Protein AF-V4VB99-F1 (afdb_monomer)

Radius of gyration: 33.46 Å; Cα contacts (8 Å, |Δi|>4): 32; chains: 1; bounding box: 97×48×79 Å

InterPro domains:
  IPR004345 TB2/DP1/HVA22 [PF03134] (37-113)
  IPR004345 TB2/DP1/HVA22 [PTHR12300] (25-130)

Foldseek 3Di:
DPPPPVVVVVVVVCVVVCVVVVVVVVVVCCCVVPVVLVVQCVVCVVVVPPVSNVVSVLSVQLVVVLVVVVVVCVVVPVPPPCVVVVNVVVVVCCVPPPNCPVVVCSVPPVVVVVVVVVVVVVVVVVVVVVVVVVVVVVVVVVVVVCCVVPVVVVVVVVVVVVVVVVVVVD

Sequence (170 aa):
MALSRSSLFVCLINSRSCMLNLASTIIVICSVGVALPVYSTFKGIERKDEDEQQKWLMYWAAYGTFSIAEAFADKFLTWFPMYYHLKFAFLVWLQLPSTDGARQLYENYLSPFLLRCQAKADQLRATTHAKFDQLRAITQAKVDQLRALTLRPFLLTCQAKIDQLRAIET

Organism: Citrus clementina (NCBI:txid85681)

Solvent-accessible surface area (backbone atoms only — not comparable to full-atom values): 9409 Å² total; per-residue (Å²): 144,85,70,62,70,67,53,51,48,52,51,51,50,52,49,51,56,47,50,60,51,47,53,55,50,49,53,49,48,51,46,56,67,41,51,54,56,50,54,50,49,53,52,26,64,75,66,67,41,65,70,60,45,49,55,51,51,53,51,51,53,52,50,52,54,50,55,50,51,49,61,49,47,61,72,72,46,79,84,49,94,68,48,68,60,54,53,49,51,52,49,50,47,53,67,36,87,84,65,54,49,44,53,53,48,38,64,68,53,45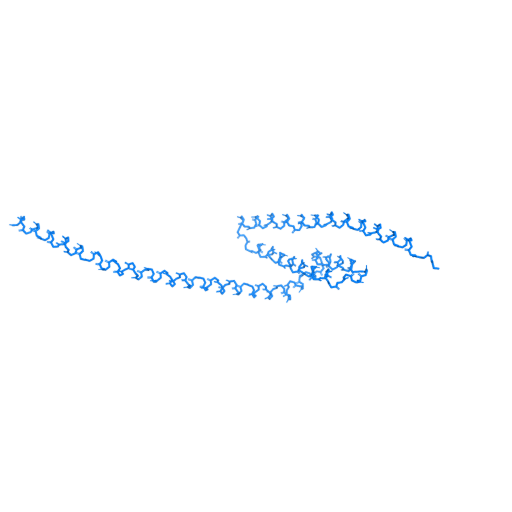,46,61,49,50,54,53,48,50,54,50,51,50,51,50,49,52,53,50,50,53,51,51,52,51,52,48,51,55,51,50,52,51,51,52,52,48,44,58,65,58,47,46,58,52,48,54,52,51,51,52,53,51,53,54,55,56,64,73,77,108

Secondary structure (DSSP, 8-state):
---SHHHHHHHHHHHHHHHHHHHHHHHHHHHHHHHHHHHHHHHHHHHT-HHHHHHHHHHHHHHHHHHHHHHHHHHH-TT-TTHHHHHHHHHHHHH-TTSSHHHHHIIIIIHHHHHHHHHHHHHHHHHHHHHHHHHHHHHHHHHHHHHHHHHHHHHHHHHHHHHHHHHH--

pLDDT: mean 70.55, std 13.87, range [44.69, 95.94]

Structure (mmCIF, N/CA/C/O backbone):
data_AF-V4VB99-F1
#
_entry.id   AF-V4VB99-F1
#
loop_
_atom_site.group_PDB
_atom_site.id
_atom_site.type_symbol
_atom_site.label_atom_id
_atom_site.label_alt_id
_atom_site.label_comp_id
_atom_site.label_asym_id
_atom_site.label_entity_id
_atom_site.label_seq_id
_atom_site.pdbx_PDB_ins_code
_atom_site.Cartn_x
_atom_site.Cartn_y
_atom_site.Cartn_z
_atom_site.occupancy
_atom_site.B_iso_or_equiv
_atom_site.auth_seq_id
_atom_site.auth_comp_id
_atom_site.auth_asym_id
_atom_site.auth_atom_id
_atom_site.pdbx_PDB_model_num
ATOM 1 N N . MET A 1 1 ? 46.491 -25.140 -23.717 1.00 44.69 1 MET A N 1
ATOM 2 C CA . MET A 1 1 ? 45.660 -24.988 -22.500 1.00 44.69 1 MET A CA 1
ATOM 3 C C . MET A 1 1 ? 46.189 -23.796 -21.688 1.00 44.69 1 MET A C 1
ATOM 5 O O . MET A 1 1 ? 46.907 -23.986 -20.723 1.00 44.69 1 MET A O 1
ATOM 9 N N . ALA A 1 2 ? 45.938 -22.557 -22.135 1.00 48.97 2 ALA A N 1
ATOM 10 C CA . ALA A 1 2 ? 46.525 -21.340 -21.538 1.00 48.97 2 ALA A CA 1
ATOM 11 C C . ALA A 1 2 ? 45.567 -20.127 -21.593 1.00 48.97 2 ALA A C 1
ATOM 13 O O . ALA A 1 2 ? 45.993 -18.995 -21.774 1.00 48.97 2 ALA A O 1
ATOM 14 N N . LEU A 1 3 ? 44.258 -20.367 -21.461 1.00 50.19 3 LEU A N 1
ATOM 15 C CA . LEU A 1 3 ? 43.204 -19.343 -21.591 1.00 50.19 3 LEU A CA 1
ATOM 16 C C . LEU A 1 3 ? 42.431 -19.069 -20.286 1.00 50.19 3 LEU A C 1
ATOM 18 O O . LEU A 1 3 ? 41.425 -18.373 -20.301 1.00 50.19 3 LEU A O 1
ATOM 22 N N . SER A 1 4 ? 42.882 -19.604 -19.145 1.00 57.59 4 SER A N 1
ATOM 23 C CA . SER A 1 4 ? 42.097 -19.565 -17.897 1.00 57.59 4 SER A CA 1
ATOM 24 C C . SER A 1 4 ? 42.425 -18.365 -16.993 1.00 57.59 4 SER A C 1
ATOM 26 O O . SER A 1 4 ? 41.523 -17.728 -16.457 1.00 57.59 4 SER A O 1
ATOM 28 N N . ARG A 1 5 ? 43.700 -17.971 -16.859 1.00 57.03 5 ARG A N 1
ATOM 29 C CA . ARG A 1 5 ? 44.098 -16.952 -15.864 1.00 57.03 5 ARG A CA 1
ATOM 30 C C . ARG A 1 5 ? 43.807 -15.515 -16.308 1.00 57.03 5 ARG A C 1
ATOM 32 O O . ARG A 1 5 ? 43.342 -14.729 -15.491 1.00 57.03 5 ARG A O 1
ATOM 39 N N . SER A 1 6 ? 44.006 -15.189 -17.586 1.00 54.41 6 SER A N 1
ATOM 40 C CA . SER A 1 6 ? 43.749 -13.844 -18.128 1.00 54.41 6 SER A CA 1
ATOM 41 C C . SER A 1 6 ? 42.250 -13.536 -18.214 1.00 54.41 6 SER A C 1
ATOM 43 O O . SER A 1 6 ? 41.825 -12.447 -17.841 1.00 54.41 6 SER A O 1
ATOM 45 N N . SER A 1 7 ? 41.431 -14.518 -18.608 1.00 55.03 7 SER A N 1
ATOM 46 C CA . SER A 1 7 ? 39.971 -14.376 -18.674 1.00 55.03 7 SER A CA 1
ATOM 47 C C . SER A 1 7 ? 39.324 -14.288 -17.290 1.00 55.03 7 SER A C 1
ATOM 49 O O . SER A 1 7 ? 38.413 -13.489 -17.111 1.00 55.03 7 SER A O 1
ATOM 51 N N . LEU A 1 8 ? 39.824 -15.025 -16.286 1.00 59.53 8 LEU A N 1
ATOM 52 C CA . LEU A 1 8 ? 39.381 -14.881 -14.890 1.00 59.53 8 LEU A CA 1
ATOM 53 C C . LEU A 1 8 ? 39.706 -13.495 -14.325 1.00 59.53 8 LEU A C 1
ATOM 55 O O . LEU A 1 8 ? 38.880 -12.908 -13.631 1.00 59.53 8 LEU A O 1
ATOM 59 N N . PHE A 1 9 ? 40.877 -12.946 -14.653 1.00 60.69 9 PHE A N 1
ATOM 60 C CA . PHE A 1 9 ? 41.271 -11.607 -14.218 1.00 60.69 9 PHE A CA 1
ATOM 61 C C . PHE A 1 9 ? 40.410 -10.517 -14.864 1.00 60.69 9 PHE A C 1
ATOM 63 O O . PHE A 1 9 ? 39.933 -9.625 -14.167 1.00 60.69 9 PHE A O 1
ATOM 70 N N . VAL A 1 10 ? 40.132 -10.626 -16.167 1.00 60.44 10 VAL A N 1
ATOM 71 C CA . VAL A 1 10 ? 39.208 -9.722 -16.868 1.00 60.44 10 VAL A CA 1
ATOM 72 C C . VAL A 1 10 ? 37.788 -9.857 -16.307 1.00 60.44 10 VAL A C 1
ATOM 74 O O . VAL A 1 10 ? 37.147 -8.842 -16.073 1.00 60.44 10 VAL A O 1
ATOM 77 N N . CYS A 1 11 ? 37.315 -11.066 -15.984 1.00 55.78 11 CYS A N 1
ATOM 78 C CA . CYS A 1 11 ? 35.999 -11.278 -15.369 1.00 55.78 11 CYS A CA 1
ATOM 79 C C . CYS A 1 11 ? 35.904 -10.683 -13.954 1.00 55.78 11 CYS A C 1
ATOM 81 O O . CYS A 1 11 ? 34.891 -10.081 -13.613 1.00 55.78 11 CYS A O 1
ATOM 83 N N . LEU A 1 12 ? 36.959 -10.803 -13.140 1.00 59.97 12 LEU A N 1
ATOM 84 C CA . LEU A 1 12 ? 37.022 -10.252 -11.780 1.00 59.97 12 LEU A CA 1
ATOM 85 C C . LEU A 1 12 ? 37.158 -8.724 -11.770 1.00 59.97 12 LEU A C 1
ATOM 87 O O . LEU A 1 12 ? 36.540 -8.065 -10.935 1.00 59.97 12 LEU A O 1
ATOM 91 N N . ILE A 1 13 ? 37.922 -8.151 -12.705 1.00 62.56 13 ILE A N 1
ATOM 92 C CA . ILE A 1 13 ? 38.049 -6.696 -12.881 1.00 62.56 13 ILE A CA 1
ATOM 93 C C . ILE A 1 13 ? 36.736 -6.112 -13.409 1.00 62.56 13 ILE A C 1
ATOM 95 O O . ILE A 1 13 ? 36.250 -5.123 -12.867 1.00 62.56 13 ILE A O 1
ATOM 99 N N . ASN A 1 14 ? 36.114 -6.753 -14.403 1.00 55.88 14 ASN A N 1
ATOM 100 C CA . ASN A 1 14 ? 34.835 -6.309 -14.953 1.00 55.88 14 ASN A CA 1
ATOM 101 C C . ASN A 1 14 ? 33.698 -6.486 -13.925 1.00 55.88 14 ASN A C 1
ATOM 103 O O . ASN A 1 14 ? 32.856 -5.611 -13.794 1.00 55.88 14 ASN A O 1
ATOM 107 N N . SER A 1 15 ? 33.731 -7.537 -13.096 1.00 57.16 15 SER A N 1
ATOM 108 C CA . SER A 1 15 ? 32.786 -7.752 -11.987 1.00 57.16 15 SER A CA 1
ATOM 109 C C . SER A 1 15 ? 32.950 -6.731 -10.851 1.00 57.16 15 SER A C 1
ATOM 111 O O . SER A 1 15 ? 31.954 -6.203 -10.359 1.00 57.16 15 SER A O 1
ATOM 113 N N . ARG A 1 16 ? 34.187 -6.373 -10.471 1.00 55.53 16 ARG A N 1
ATOM 114 C CA . ARG A 1 16 ? 34.458 -5.330 -9.461 1.00 55.53 16 ARG A CA 1
ATOM 115 C C . ARG A 1 16 ? 34.115 -3.922 -9.951 1.00 55.53 16 ARG A C 1
ATOM 117 O O . ARG A 1 16 ? 33.494 -3.169 -9.203 1.00 55.53 16 ARG A O 1
ATOM 124 N N . SER A 1 17 ? 34.464 -3.575 -11.191 1.00 55.97 17 SER A N 1
ATOM 125 C CA . SER A 1 17 ? 34.069 -2.296 -11.797 1.00 55.97 17 SER A CA 1
ATOM 126 C C . SER A 1 17 ? 32.560 -2.223 -12.040 1.00 55.97 17 SER A C 1
ATOM 128 O O . SER A 1 17 ? 31.973 -1.156 -11.872 1.00 55.97 17 SER A O 1
ATOM 130 N N . CYS A 1 18 ? 31.904 -3.343 -12.355 1.00 52.34 18 CYS A N 1
ATOM 131 C CA . CYS A 1 18 ? 30.449 -3.410 -12.449 1.00 52.34 18 CYS A CA 1
ATOM 132 C C . CYS A 1 18 ? 29.800 -3.224 -11.072 1.00 52.34 18 CYS A C 1
ATOM 134 O O . CYS A 1 18 ? 28.879 -2.429 -10.975 1.00 52.34 18 CYS A O 1
ATOM 136 N N . MET A 1 19 ? 30.301 -3.843 -9.994 1.00 57.12 19 MET A N 1
ATOM 137 C CA . MET A 1 19 ? 29.760 -3.635 -8.639 1.00 57.12 19 MET A CA 1
ATOM 138 C C . MET A 1 19 ? 29.914 -2.193 -8.132 1.00 57.12 19 MET A C 1
ATOM 140 O O . MET A 1 19 ? 28.974 -1.666 -7.538 1.00 57.12 19 MET A O 1
ATOM 144 N N . LEU A 1 20 ? 31.059 -1.538 -8.373 1.00 55.34 20 LEU A N 1
ATOM 145 C CA . LEU A 1 20 ? 31.268 -0.147 -7.941 1.00 55.34 20 LEU A CA 1
ATOM 146 C C . LEU A 1 20 ? 30.351 0.842 -8.680 1.00 55.34 20 LEU A C 1
ATOM 148 O O . LEU A 1 20 ? 29.851 1.779 -8.063 1.00 55.34 20 LEU A O 1
ATOM 152 N N . ASN A 1 21 ? 30.100 0.621 -9.974 1.00 56.75 21 ASN A N 1
ATOM 153 C CA . ASN A 1 21 ? 29.170 1.445 -10.748 1.00 56.75 21 ASN A CA 1
ATOM 154 C C . ASN A 1 21 ? 27.704 1.083 -10.469 1.00 56.75 21 ASN A C 1
ATOM 156 O O . ASN A 1 21 ? 26.846 1.959 -10.471 1.00 56.75 21 ASN A O 1
ATOM 160 N N . LEU A 1 22 ? 27.385 -0.180 -10.177 1.00 58.12 22 LEU A N 1
ATOM 161 C CA . LEU A 1 22 ? 26.018 -0.595 -9.862 1.00 58.12 22 LEU A CA 1
ATOM 162 C C . LEU A 1 22 ? 25.553 0.004 -8.532 1.00 58.12 22 LEU A C 1
ATOM 164 O O . LEU A 1 22 ? 24.427 0.473 -8.450 1.00 58.12 22 LEU A O 1
ATOM 168 N N . ALA A 1 23 ? 26.417 0.060 -7.514 1.00 60.44 23 ALA A N 1
ATOM 169 C CA . ALA A 1 23 ? 26.068 0.655 -6.226 1.00 60.44 23 ALA A CA 1
ATOM 170 C C . ALA A 1 23 ? 25.755 2.155 -6.345 1.00 60.44 23 ALA A C 1
ATOM 172 O O . ALA A 1 23 ? 24.737 2.609 -5.827 1.00 60.44 23 ALA A O 1
ATOM 173 N N . SER A 1 24 ? 26.573 2.924 -7.073 1.00 61.41 24 SER A N 1
ATOM 174 C CA . SER A 1 24 ? 26.308 4.350 -7.301 1.00 61.41 24 SER A CA 1
ATOM 175 C C . SER A 1 24 ? 25.055 4.571 -8.150 1.00 61.41 24 SER A C 1
ATOM 177 O O . SER A 1 24 ? 24.248 5.440 -7.829 1.00 61.41 24 SER A O 1
ATOM 179 N N . THR A 1 25 ? 24.831 3.744 -9.173 1.00 58.97 25 THR A N 1
ATOM 180 C CA . THR A 1 25 ? 23.638 3.841 -10.027 1.00 58.97 25 THR A CA 1
ATOM 181 C C . THR A 1 25 ? 22.368 3.438 -9.270 1.00 58.97 25 THR A C 1
ATOM 183 O O . THR A 1 25 ? 21.362 4.122 -9.393 1.00 58.97 25 THR A O 1
ATOM 186 N N . ILE A 1 26 ? 22.407 2.403 -8.422 1.00 65.06 26 ILE A N 1
ATOM 187 C CA . ILE A 1 26 ? 21.292 2.014 -7.542 1.00 65.06 26 ILE A CA 1
ATOM 188 C C . ILE A 1 26 ? 20.985 3.139 -6.560 1.00 65.06 26 ILE A C 1
ATOM 190 O O . ILE A 1 26 ? 19.828 3.500 -6.409 1.00 65.06 26 ILE A O 1
ATOM 194 N N . ILE A 1 27 ? 21.993 3.753 -5.936 1.00 64.12 27 ILE A N 1
ATOM 195 C CA . ILE A 1 27 ? 21.765 4.869 -5.009 1.00 64.12 27 ILE A CA 1
ATOM 196 C C . ILE A 1 27 ? 21.134 6.058 -5.740 1.00 64.12 27 ILE A C 1
ATOM 198 O O . ILE A 1 27 ? 20.210 6.664 -5.204 1.00 64.12 27 ILE A O 1
ATOM 202 N N . VAL A 1 28 ? 21.568 6.374 -6.963 1.00 60.97 28 VAL A N 1
ATOM 203 C CA . VAL A 1 28 ? 20.992 7.455 -7.784 1.00 60.97 28 VAL A CA 1
ATOM 204 C C . VAL A 1 28 ? 19.576 7.115 -8.261 1.00 60.97 28 VAL A C 1
ATOM 206 O O . VAL A 1 28 ? 18.695 7.963 -8.190 1.00 60.97 28 VAL A O 1
ATOM 209 N N . ILE A 1 29 ? 19.306 5.875 -8.671 1.00 62.59 29 ILE A N 1
ATOM 210 C CA . ILE A 1 29 ? 17.964 5.414 -9.063 1.00 62.59 29 ILE A CA 1
ATOM 211 C C . ILE A 1 29 ? 17.027 5.396 -7.855 1.00 62.59 29 ILE A C 1
ATOM 213 O O . ILE A 1 29 ? 15.891 5.842 -7.962 1.00 62.59 29 ILE A O 1
ATOM 217 N N . CYS A 1 30 ? 17.495 4.940 -6.695 1.00 63.69 30 CYS A N 1
ATOM 218 C CA . CYS A 1 30 ? 16.727 4.964 -5.458 1.00 63.69 30 CYS A CA 1
ATOM 219 C C . CYS A 1 30 ? 16.490 6.398 -4.989 1.00 63.69 30 CYS A C 1
ATOM 221 O O . CYS A 1 30 ? 15.393 6.715 -4.561 1.00 63.69 30 CYS A O 1
ATOM 223 N N . SER A 1 31 ? 17.468 7.296 -5.089 1.00 63.81 31 SER A N 1
ATOM 224 C CA . SER A 1 31 ? 17.274 8.685 -4.663 1.00 63.81 31 SER A CA 1
ATOM 225 C C . SER A 1 31 ? 16.399 9.469 -5.639 1.00 63.81 31 SER A C 1
ATOM 227 O O . SER A 1 31 ? 15.470 10.128 -5.195 1.00 63.81 31 SER A O 1
ATOM 229 N N . VAL A 1 32 ? 16.583 9.353 -6.952 1.00 63.03 32 VAL A N 1
ATOM 230 C CA . VAL A 1 32 ? 15.73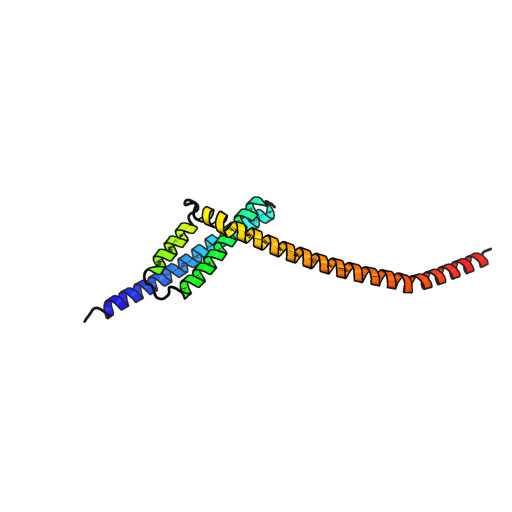4 10.038 -7.945 1.00 63.03 32 VAL A CA 1
ATOM 231 C C . VAL A 1 32 ? 14.342 9.396 -8.031 1.00 63.03 32 VAL A C 1
ATOM 233 O O . VAL A 1 32 ? 13.341 10.107 -8.087 1.00 63.03 32 VAL A O 1
ATOM 236 N N . GLY A 1 33 ? 14.263 8.066 -7.969 1.00 58.44 33 GLY A N 1
ATOM 237 C CA . GLY A 1 33 ? 13.026 7.280 -8.019 1.00 58.44 33 GLY A CA 1
ATOM 238 C C . GLY A 1 33 ? 12.244 7.221 -6.706 1.00 58.44 33 GLY A C 1
ATOM 239 O O . GLY A 1 33 ? 11.110 6.763 -6.713 1.00 58.44 33 GLY A O 1
ATOM 240 N N . VAL A 1 34 ? 12.805 7.703 -5.591 1.00 64.12 34 VAL A N 1
ATOM 241 C CA . VAL A 1 34 ? 12.078 7.845 -4.317 1.00 64.12 34 VAL A CA 1
ATOM 242 C C . VAL A 1 34 ? 11.893 9.310 -3.945 1.00 64.12 34 VAL A C 1
ATOM 244 O O . VAL A 1 34 ? 10.788 9.695 -3.588 1.00 64.12 34 VAL A O 1
ATOM 247 N N . ALA A 1 35 ? 12.908 10.167 -4.074 1.00 67.94 35 ALA A N 1
ATOM 248 C CA . ALA A 1 35 ? 12.808 11.550 -3.603 1.00 67.94 35 ALA A CA 1
ATOM 249 C C . ALA A 1 35 ? 11.839 12.403 -4.437 1.00 67.94 35 ALA A C 1
ATOM 251 O O . ALA A 1 35 ? 11.057 13.160 -3.863 1.00 67.94 35 ALA A O 1
ATOM 252 N N . LEU A 1 36 ? 11.837 12.266 -5.769 1.00 65.00 36 LEU A N 1
ATOM 253 C CA . LEU A 1 36 ? 10.905 12.997 -6.640 1.00 65.00 36 LEU A CA 1
ATOM 254 C C . LEU A 1 36 ? 9.433 12.591 -6.429 1.00 65.00 36 LEU A C 1
ATOM 256 O O . LEU A 1 36 ? 8.595 13.483 -6.252 1.00 65.00 36 LEU A O 1
ATOM 260 N N . PRO A 1 37 ? 9.081 11.292 -6.394 1.00 62.94 37 PRO A N 1
ATOM 261 C CA . PRO A 1 37 ? 7.713 10.870 -6.108 1.00 62.94 37 PRO A CA 1
ATOM 262 C C . PRO A 1 37 ? 7.302 11.110 -4.651 1.00 62.94 37 PRO A C 1
ATOM 264 O O . PRO A 1 37 ? 6.135 11.387 -4.399 1.00 62.94 37 PRO A O 1
ATOM 267 N N . VAL A 1 38 ? 8.224 11.073 -3.681 1.00 70.56 38 VAL A N 1
ATOM 268 C CA . VAL A 1 38 ? 7.926 11.450 -2.284 1.00 70.56 38 VAL A CA 1
ATOM 269 C C . VAL A 1 38 ? 7.596 12.938 -2.182 1.00 70.56 38 VAL A C 1
ATOM 271 O O . VAL A 1 38 ? 6.603 13.298 -1.552 1.00 70.56 38 VAL A O 1
ATOM 274 N N . TYR A 1 39 ? 8.373 13.804 -2.836 1.00 67.06 39 TYR A N 1
ATOM 275 C CA . TYR A 1 39 ? 8.122 15.245 -2.825 1.00 67.06 39 TYR A CA 1
ATOM 276 C C . TYR A 1 39 ? 6.803 15.616 -3.521 1.00 67.06 39 TYR A C 1
ATOM 278 O O . TYR A 1 39 ? 6.034 16.437 -3.021 1.00 67.06 39 TYR A O 1
ATOM 286 N N . SER A 1 40 ? 6.502 14.984 -4.653 1.00 62.41 40 SER A N 1
ATOM 287 C CA . SER A 1 40 ? 5.240 15.199 -5.371 1.00 62.41 40 SER A CA 1
ATOM 288 C C . SER A 1 40 ? 4.036 14.566 -4.669 1.00 62.41 40 SER A C 1
ATOM 290 O O . SER A 1 40 ? 2.984 15.194 -4.629 1.00 62.41 40 SER A O 1
ATOM 292 N N . THR A 1 41 ? 4.185 13.407 -4.017 1.00 64.06 41 THR A N 1
ATOM 293 C CA . THR A 1 41 ? 3.147 12.838 -3.135 1.00 64.06 41 THR A CA 1
ATOM 294 C C . THR A 1 41 ? 2.847 13.790 -1.977 1.00 64.06 41 THR A C 1
ATOM 296 O O . THR A 1 41 ? 1.684 14.057 -1.688 1.00 64.06 41 THR A O 1
ATOM 299 N N . PHE A 1 42 ? 3.879 14.364 -1.350 1.00 69.12 42 PHE A N 1
ATOM 300 C CA . PHE A 1 42 ? 3.713 15.353 -0.284 1.00 69.12 42 PHE A CA 1
ATOM 301 C C . PHE A 1 42 ? 2.937 16.586 -0.775 1.00 69.12 42 PHE A C 1
ATOM 303 O O . PHE A 1 42 ? 1.953 16.993 -0.158 1.00 69.12 42 PHE A O 1
ATOM 310 N N . LYS A 1 43 ? 3.313 17.115 -1.944 1.00 64.94 43 LYS A N 1
ATOM 311 C CA . LYS A 1 43 ? 2.639 18.257 -2.576 1.00 64.94 43 LYS A CA 1
ATOM 312 C C . LYS A 1 43 ? 1.198 17.940 -3.012 1.00 64.94 43 LYS A C 1
ATOM 314 O O . LYS A 1 43 ? 0.328 18.799 -2.889 1.00 64.94 43 LYS A O 1
ATOM 319 N N . GLY A 1 44 ? 0.928 16.721 -3.483 1.00 59.69 44 GLY A N 1
ATOM 320 C CA . GLY A 1 44 ? -0.408 16.254 -3.873 1.00 59.69 44 GLY A CA 1
ATOM 321 C C . GLY A 1 44 ? -1.340 16.024 -2.678 1.00 59.69 44 GLY A C 1
ATOM 322 O O . GLY A 1 44 ? -2.539 16.286 -2.764 1.00 59.69 44 GLY A O 1
ATOM 323 N N . ILE A 1 45 ? -0.804 15.597 -1.530 1.00 66.94 45 ILE A N 1
ATOM 324 C CA . ILE A 1 45 ? -1.552 15.522 -0.261 1.00 66.94 45 ILE A CA 1
ATOM 325 C C . ILE A 1 45 ? -1.910 16.928 0.231 1.00 66.94 45 ILE A C 1
ATOM 327 O O . ILE A 1 45 ? -3.039 17.163 0.657 1.00 66.94 45 ILE A O 1
ATOM 331 N N . GLU A 1 46 ? -0.978 17.875 0.122 1.00 72.19 46 GLU A N 1
ATOM 332 C CA . GLU A 1 46 ? -1.194 19.264 0.531 1.00 72.19 46 GLU A CA 1
ATOM 333 C C . GLU A 1 46 ? -2.230 19.985 -0.351 1.00 72.19 46 GLU A C 1
ATOM 335 O O . GLU A 1 46 ? -3.045 20.757 0.154 1.00 72.19 46 GLU A O 1
ATOM 340 N N . ARG A 1 47 ? -2.262 19.690 -1.660 1.00 66.94 47 ARG A N 1
ATOM 341 C CA . ARG A 1 47 ? -3.237 20.262 -2.609 1.00 66.94 47 ARG A CA 1
ATOM 342 C C . ARG A 1 47 ? -4.571 19.515 -2.693 1.00 66.94 47 ARG A C 1
ATOM 344 O O . ARG A 1 47 ? -5.493 20.051 -3.300 1.00 66.94 47 ARG A O 1
ATOM 351 N N . LYS A 1 48 ? -4.693 18.335 -2.067 1.00 66.88 48 LYS A N 1
ATOM 352 C CA . LYS A 1 48 ? -5.866 17.434 -2.149 1.00 66.88 48 LYS A CA 1
ATOM 353 C C . LYS A 1 48 ? -6.296 17.112 -3.591 1.00 66.88 48 LYS A C 1
ATOM 355 O O . LYS A 1 48 ? -7.485 16.992 -3.865 1.00 66.88 48 LYS A O 1
ATOM 360 N N . ASP A 1 49 ? -5.335 16.991 -4.502 1.00 62.94 49 ASP A N 1
ATOM 361 C CA . ASP A 1 49 ? -5.600 16.644 -5.901 1.00 62.94 49 ASP A CA 1
ATOM 362 C C . ASP A 1 49 ? -5.612 15.113 -6.060 1.00 62.94 49 ASP A C 1
ATOM 364 O O . ASP A 1 49 ? -4.578 14.452 -5.921 1.00 62.94 49 ASP A O 1
ATOM 368 N N . GLU A 1 50 ? -6.797 14.538 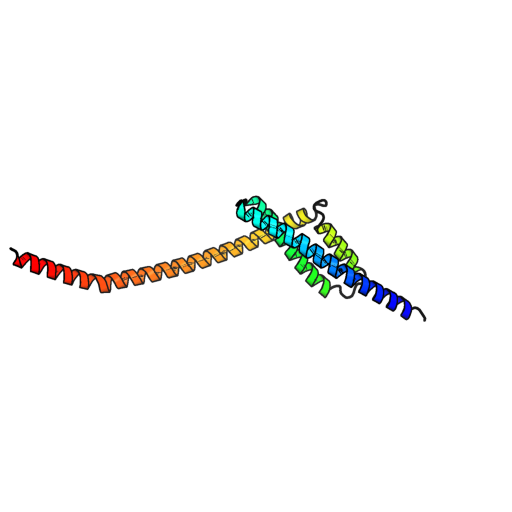-6.275 1.00 58.94 50 GLU A N 1
ATOM 369 C CA . GLU A 1 50 ? -7.001 13.084 -6.325 1.00 58.94 50 GLU A CA 1
ATOM 370 C C . GLU A 1 50 ? -6.390 12.448 -7.587 1.00 58.94 50 GLU A C 1
ATOM 372 O O . GLU A 1 50 ? -5.852 11.337 -7.521 1.00 58.94 50 GLU A O 1
ATOM 377 N N . ASP A 1 51 ? -6.377 13.167 -8.714 1.00 59.09 51 ASP A N 1
ATOM 378 C CA . ASP A 1 51 ? -5.864 12.666 -9.994 1.00 59.09 51 ASP A CA 1
ATOM 379 C C . ASP A 1 51 ? -4.335 12.536 -9.975 1.00 59.09 51 ASP A C 1
ATOM 381 O O . ASP A 1 51 ? -3.752 11.589 -10.520 1.00 59.09 51 ASP A O 1
ATOM 385 N N . GLU A 1 52 ? -3.657 13.493 -9.338 1.00 60.25 52 GLU A N 1
ATOM 386 C CA . GLU A 1 52 ? -2.203 13.474 -9.192 1.00 60.25 52 GLU A CA 1
ATOM 387 C C . GLU A 1 52 ? -1.769 12.368 -8.218 1.00 60.25 52 GLU A C 1
ATOM 389 O O . GLU A 1 52 ? -0.846 11.604 -8.514 1.00 60.25 52 GLU A O 1
ATOM 394 N N . GLN A 1 53 ? -2.490 12.197 -7.103 1.00 58.19 53 GLN A N 1
ATOM 395 C CA . GLN A 1 53 ? -2.253 11.106 -6.151 1.00 58.19 53 GLN A CA 1
ATOM 396 C C . GLN A 1 53 ? -2.404 9.728 -6.799 1.00 58.19 53 GLN A C 1
ATOM 398 O O . GLN A 1 53 ? -1.565 8.850 -6.575 1.00 58.19 53 GLN A O 1
ATOM 403 N N . GLN A 1 54 ? -3.430 9.538 -7.634 1.00 58.19 54 GLN A N 1
ATOM 404 C CA . GLN A 1 54 ? -3.606 8.289 -8.364 1.00 58.19 54 GLN A CA 1
ATOM 405 C C . GLN A 1 54 ? -2.417 8.014 -9.289 1.00 58.19 54 GLN A C 1
ATOM 407 O O . GLN A 1 54 ? -1.842 6.932 -9.203 1.00 58.19 54 GLN A O 1
ATOM 412 N N . LYS A 1 55 ? -1.966 8.982 -10.096 1.00 59.81 55 LYS A N 1
ATOM 413 C CA . LYS A 1 55 ? -0.810 8.805 -11.002 1.00 59.81 55 LYS A CA 1
ATOM 414 C C . LYS A 1 55 ? 0.470 8.394 -10.271 1.00 59.81 55 LYS A C 1
ATOM 416 O O . LYS A 1 55 ? 1.202 7.524 -10.746 1.00 59.81 55 LYS A O 1
ATOM 421 N N . TRP A 1 56 ? 0.733 8.962 -9.097 1.00 65.25 56 TRP A N 1
ATOM 422 C CA . TRP A 1 56 ? 1.895 8.570 -8.297 1.00 65.25 56 TRP A CA 1
ATOM 423 C C . TRP A 1 56 ? 1.731 7.180 -7.684 1.00 65.25 56 TRP A C 1
ATOM 425 O O . TRP A 1 56 ? 2.673 6.391 -7.696 1.00 65.25 56 TRP A O 1
ATOM 435 N N . LEU A 1 57 ? 0.537 6.824 -7.212 1.00 62.44 57 LEU A N 1
ATOM 436 C CA . LEU A 1 57 ? 0.270 5.489 -6.673 1.00 62.44 57 LEU A CA 1
ATOM 437 C C . LEU A 1 57 ? 0.418 4.393 -7.743 1.00 62.44 57 LEU A C 1
ATOM 439 O O . LEU A 1 57 ? 0.933 3.309 -7.471 1.00 62.44 57 LEU A O 1
ATOM 443 N N . MET A 1 58 ? 0.021 4.703 -8.977 1.00 62.94 58 MET A N 1
ATOM 444 C CA . MET A 1 58 ? 0.235 3.867 -10.157 1.00 62.94 58 MET A CA 1
ATOM 445 C C . MET A 1 58 ? 1.725 3.641 -10.426 1.00 62.94 58 MET A C 1
ATOM 447 O O . MET A 1 58 ? 2.153 2.502 -10.613 1.00 62.94 58 MET A O 1
ATOM 451 N N . TYR A 1 59 ? 2.522 4.711 -10.377 1.00 64.31 59 TYR A N 1
ATOM 452 C CA . TYR A 1 59 ? 3.977 4.633 -10.486 1.00 64.31 59 TYR A CA 1
ATOM 453 C C . TYR A 1 59 ? 4.584 3.748 -9.385 1.00 64.31 59 TYR A C 1
ATOM 455 O O . TYR A 1 59 ? 5.355 2.835 -9.681 1.00 64.31 59 TYR A O 1
ATOM 463 N N . TRP A 1 60 ? 4.183 3.947 -8.126 1.00 68.69 60 TRP A N 1
ATOM 464 C CA . TRP A 1 60 ? 4.672 3.159 -6.992 1.00 68.69 60 TRP A CA 1
ATOM 465 C C . TRP A 1 60 ? 4.325 1.670 -7.100 1.00 68.69 60 TRP A C 1
ATOM 467 O O . TRP A 1 60 ? 5.155 0.818 -6.784 1.00 68.69 60 TRP A O 1
ATOM 477 N N . ALA A 1 61 ? 3.128 1.334 -7.582 1.00 65.94 61 ALA A N 1
ATOM 478 C CA . ALA A 1 61 ? 2.729 -0.053 -7.809 1.00 65.94 61 ALA A CA 1
ATOM 479 C C . ALA A 1 61 ? 3.532 -0.714 -8.949 1.00 65.94 61 ALA A C 1
ATOM 481 O O . ALA A 1 61 ? 3.905 -1.888 -8.845 1.00 65.94 61 ALA A O 1
ATOM 482 N N . ALA A 1 62 ? 3.844 0.035 -10.013 1.00 68.31 62 ALA A N 1
ATOM 483 C CA . ALA A 1 62 ? 4.671 -0.450 -11.117 1.00 68.31 62 ALA A CA 1
ATOM 484 C C . ALA A 1 62 ? 6.106 -0.695 -10.636 1.00 68.31 62 ALA A C 1
ATOM 486 O O . ALA A 1 62 ? 6.674 -1.760 -10.882 1.00 68.31 62 ALA A O 1
ATOM 487 N N . TYR A 1 63 ? 6.643 0.254 -9.865 1.00 67.94 63 TYR A N 1
ATOM 488 C CA . TYR A 1 63 ? 7.957 0.159 -9.242 1.00 67.94 63 TYR A CA 1
ATOM 489 C C . TYR A 1 63 ? 8.059 -1.046 -8.295 1.00 67.94 63 TYR A C 1
ATOM 491 O O . TYR A 1 63 ? 8.989 -1.838 -8.409 1.00 67.94 63 TYR A O 1
ATOM 499 N N . GLY A 1 64 ? 7.069 -1.261 -7.421 1.00 68.75 64 GLY A N 1
ATOM 500 C CA . GLY A 1 64 ? 7.054 -2.408 -6.508 1.00 68.75 64 GLY A CA 1
ATOM 501 C C . GLY A 1 64 ? 6.991 -3.760 -7.228 1.00 68.75 64 GLY A C 1
ATOM 502 O O . GLY A 1 64 ? 7.699 -4.696 -6.856 1.00 68.75 64 GLY A O 1
ATOM 503 N N . THR A 1 65 ? 6.196 -3.860 -8.297 1.00 65.56 65 THR A N 1
ATOM 504 C CA . THR A 1 65 ? 6.128 -5.077 -9.129 1.00 65.56 65 THR A CA 1
ATOM 505 C C . THR A 1 65 ? 7.468 -5.349 -9.805 1.00 65.56 65 THR A C 1
ATOM 507 O O . THR A 1 65 ? 7.931 -6.491 -9.835 1.00 65.56 65 THR A O 1
ATOM 510 N N . PHE A 1 66 ? 8.121 -4.294 -10.292 1.00 68.00 66 PHE A N 1
ATOM 511 C CA . PHE A 1 66 ? 9.451 -4.386 -10.867 1.00 68.00 66 PHE A CA 1
ATOM 512 C C . PHE A 1 66 ? 10.495 -4.856 -9.837 1.00 68.00 66 PHE A C 1
ATOM 514 O O . PHE A 1 66 ? 11.245 -5.786 -10.122 1.00 68.00 66 PHE A O 1
ATOM 521 N N . SER A 1 67 ? 10.499 -4.303 -8.619 1.00 68.50 67 SER A N 1
ATOM 522 C CA . SER A 1 67 ? 11.424 -4.724 -7.554 1.00 68.50 67 SER A CA 1
ATOM 523 C C . SER A 1 67 ? 11.262 -6.200 -7.174 1.00 68.50 67 SER A C 1
ATOM 525 O O . SER A 1 67 ? 12.244 -6.889 -6.904 1.00 68.50 67 SER A O 1
ATOM 527 N N . ILE A 1 68 ? 10.028 -6.717 -7.174 1.00 68.31 68 ILE A N 1
ATOM 528 C CA . ILE A 1 68 ? 9.778 -8.144 -6.932 1.00 68.31 68 ILE A CA 1
ATOM 529 C C . ILE A 1 68 ? 10.291 -8.977 -8.112 1.00 68.31 68 ILE A C 1
ATOM 531 O O . ILE A 1 68 ? 10.974 -9.976 -7.896 1.00 68.31 68 ILE A O 1
ATOM 535 N N . ALA A 1 69 ? 10.010 -8.568 -9.351 1.00 67.31 69 ALA A N 1
ATOM 536 C CA . ALA A 1 69 ? 10.504 -9.257 -10.542 1.00 67.31 69 ALA A CA 1
ATOM 537 C C . ALA A 1 69 ? 12.040 -9.319 -10.572 1.00 67.31 69 ALA A C 1
ATOM 539 O O . ALA A 1 69 ? 12.601 -10.357 -10.910 1.00 67.31 69 ALA A O 1
ATOM 540 N N . GLU A 1 70 ? 12.712 -8.251 -10.146 1.00 66.62 70 GLU A N 1
ATOM 541 C CA . GLU A 1 70 ? 14.163 -8.200 -9.980 1.00 66.62 70 GLU A CA 1
ATOM 542 C C . GLU A 1 70 ? 14.665 -9.218 -8.945 1.00 66.62 70 GLU A C 1
ATOM 544 O O . GLU A 1 70 ? 15.569 -10.001 -9.242 1.00 66.62 70 GLU A O 1
ATOM 549 N N . ALA A 1 71 ? 14.042 -9.269 -7.764 1.00 66.50 71 ALA A N 1
ATOM 550 C CA . ALA A 1 71 ? 14.412 -10.221 -6.715 1.00 66.50 71 ALA A CA 1
ATOM 551 C C . ALA A 1 71 ? 14.214 -11.684 -7.151 1.00 66.50 71 ALA A C 1
ATOM 553 O O . ALA A 1 71 ? 15.004 -12.564 -6.800 1.00 66.50 71 ALA A O 1
ATOM 554 N N . PHE A 1 72 ? 13.168 -11.953 -7.936 1.00 67.56 72 PHE A N 1
ATOM 555 C CA . PHE A 1 72 ? 12.951 -13.261 -8.546 1.00 67.56 72 PHE A CA 1
ATOM 556 C C . PHE A 1 72 ? 14.023 -13.552 -9.603 1.00 67.56 72 PHE A C 1
ATOM 558 O O . PHE A 1 72 ? 14.672 -14.595 -9.549 1.00 67.56 72 PHE A O 1
ATOM 565 N N . ALA A 1 73 ? 14.258 -12.633 -10.535 1.00 65.62 73 ALA A N 1
ATOM 566 C CA . ALA A 1 73 ? 15.189 -12.834 -11.636 1.00 65.62 73 ALA A CA 1
ATOM 567 C C . ALA A 1 73 ? 16.637 -13.059 -11.156 1.00 65.62 73 ALA A C 1
ATOM 569 O O . ALA A 1 73 ? 17.311 -13.946 -11.678 1.00 65.62 73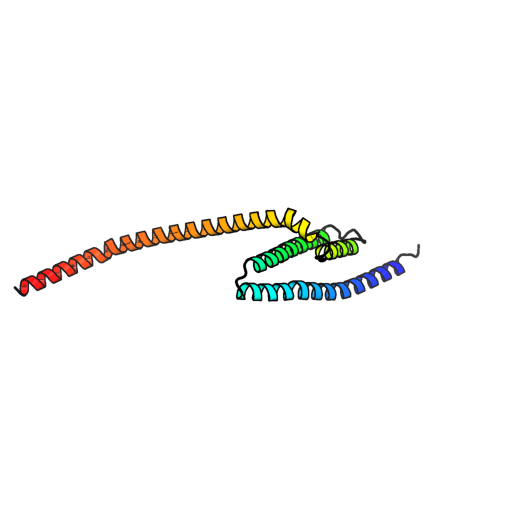 ALA A O 1
ATOM 570 N N . ASP A 1 74 ? 17.079 -12.389 -10.087 1.00 63.16 74 ASP A N 1
ATOM 571 C CA . ASP A 1 74 ? 18.398 -12.626 -9.481 1.00 63.16 74 ASP A CA 1
ATOM 572 C C . ASP A 1 74 ? 18.549 -14.052 -8.916 1.00 63.16 74 ASP A C 1
ATOM 574 O O . ASP A 1 74 ? 19.640 -14.630 -8.946 1.00 63.16 74 ASP A O 1
ATOM 578 N N . LYS A 1 75 ? 17.443 -14.656 -8.463 1.00 63.66 75 LYS A N 1
ATOM 579 C CA . LYS A 1 75 ? 17.405 -16.031 -7.950 1.00 63.66 75 LYS A CA 1
ATOM 580 C C . LYS A 1 75 ? 17.339 -17.089 -9.057 1.00 63.66 75 LYS A C 1
ATOM 582 O O . LYS A 1 75 ? 17.823 -18.199 -8.854 1.00 63.66 75 LYS A O 1
ATOM 587 N N . PHE A 1 76 ? 16.742 -16.770 -10.207 1.00 62.41 76 PHE A N 1
ATOM 588 C CA . PHE A 1 76 ? 16.571 -17.708 -11.326 1.00 62.41 76 PHE A CA 1
ATOM 589 C C . PHE A 1 76 ? 17.717 -17.669 -12.351 1.00 62.41 76 PHE A C 1
ATOM 591 O O . PHE A 1 76 ? 18.031 -18.696 -12.948 1.00 62.41 76 PHE A O 1
ATOM 598 N N . LEU A 1 77 ? 18.349 -16.511 -12.573 1.00 61.78 77 LEU A N 1
ATOM 599 C CA . LEU A 1 77 ? 19.254 -16.279 -13.711 1.00 61.78 77 LEU A CA 1
ATOM 600 C C . LEU A 1 77 ? 20.741 -16.199 -13.343 1.00 61.78 77 LEU A C 1
ATOM 602 O O . LEU A 1 77 ? 21.560 -15.834 -14.185 1.00 61.78 77 LEU A O 1
ATOM 606 N N . THR A 1 78 ? 21.125 -16.625 -12.135 1.00 59.78 78 THR A N 1
ATOM 607 C CA . THR A 1 78 ? 22.527 -16.646 -11.666 1.00 59.78 78 THR A CA 1
ATOM 608 C C . THR A 1 78 ? 23.465 -17.470 -12.571 1.00 59.78 78 THR A C 1
ATOM 610 O O . THR A 1 78 ? 24.682 -17.328 -12.501 1.00 59.78 78 THR A O 1
ATOM 613 N N . TRP A 1 79 ? 22.910 -18.318 -13.444 1.00 61.31 79 TRP A N 1
ATOM 614 C CA . TRP A 1 79 ? 23.646 -19.167 -14.383 1.00 61.31 79 TRP A CA 1
ATOM 615 C C . TRP A 1 79 ? 23.988 -18.489 -15.732 1.00 61.31 79 TRP A C 1
ATOM 617 O O . TRP A 1 79 ? 24.854 -18.993 -16.446 1.00 61.31 79 TRP A O 1
ATOM 627 N N . PHE A 1 80 ? 23.370 -17.352 -16.102 1.00 59.53 80 PHE A N 1
ATOM 628 C CA . PHE A 1 80 ? 23.509 -16.771 -17.451 1.00 59.53 80 PHE A CA 1
ATOM 629 C C . PHE A 1 80 ? 24.333 -15.459 -17.492 1.00 59.53 80 PHE A C 1
ATOM 631 O O . PHE A 1 80 ? 23.906 -14.446 -16.938 1.00 59.53 80 PHE A O 1
ATOM 638 N N . PRO A 1 81 ? 25.476 -15.403 -18.207 1.00 57.38 81 PRO A N 1
ATOM 639 C CA . PRO A 1 81 ? 26.402 -14.261 -18.166 1.00 57.38 81 PRO A CA 1
ATOM 640 C C . PRO A 1 81 ? 25.931 -12.995 -18.911 1.00 57.38 81 PRO A C 1
ATOM 642 O O . PRO A 1 81 ? 26.471 -11.920 -18.670 1.00 57.38 81 PRO A O 1
ATOM 645 N N . MET A 1 82 ? 24.915 -13.072 -19.783 1.00 60.97 82 MET A N 1
ATOM 646 C CA . MET A 1 82 ? 24.371 -11.910 -20.519 1.00 60.97 82 MET A CA 1
ATOM 647 C C . MET A 1 82 ? 23.132 -11.279 -19.844 1.00 60.97 82 MET A C 1
ATOM 649 O O . MET A 1 82 ? 22.539 -10.337 -20.370 1.00 60.97 82 MET A O 1
ATOM 653 N N . TYR A 1 83 ? 22.736 -11.785 -18.671 1.00 61.97 83 TYR A N 1
ATOM 654 C CA . TYR A 1 83 ? 21.521 -11.381 -17.954 1.00 61.97 83 TYR A CA 1
ATOM 655 C C . TYR A 1 83 ? 21.518 -9.899 -17.544 1.00 61.97 83 TYR A C 1
ATOM 657 O O . TYR A 1 83 ? 20.500 -9.226 -17.689 1.00 61.97 83 TYR A O 1
ATOM 665 N N . TYR A 1 84 ? 22.659 -9.354 -17.114 1.00 60.00 84 TYR A N 1
ATOM 666 C CA . TYR A 1 84 ? 22.750 -7.969 -16.634 1.00 60.00 84 TYR A CA 1
ATOM 667 C C . TYR A 1 84 ? 22.404 -6.922 -17.705 1.00 60.00 84 TYR A C 1
ATOM 669 O O . TYR A 1 84 ? 21.788 -5.904 -17.393 1.00 60.00 84 TYR A O 1
ATOM 677 N N . HIS A 1 85 ? 22.734 -7.182 -18.974 1.00 66.19 85 HIS A N 1
ATOM 678 C CA . HIS A 1 85 ? 22.423 -6.268 -20.078 1.00 66.19 85 HIS A CA 1
ATOM 679 C C . HIS A 1 85 ? 20.939 -6.295 -20.456 1.00 66.19 85 HIS A C 1
ATOM 681 O O . HIS A 1 85 ? 20.353 -5.241 -20.687 1.00 66.19 85 HIS A O 1
ATOM 687 N N . LEU A 1 86 ? 20.313 -7.477 -20.460 1.00 65.75 86 LEU A N 1
ATOM 688 C CA . LEU A 1 86 ? 18.868 -7.620 -20.668 1.00 65.75 86 LEU A CA 1
ATOM 689 C C . LEU A 1 86 ? 18.068 -7.025 -19.504 1.00 65.75 86 LEU A C 1
ATOM 691 O O . LEU A 1 86 ? 17.076 -6.341 -19.740 1.00 65.75 86 LEU A O 1
ATOM 695 N N . LYS A 1 87 ? 18.535 -7.212 -18.262 1.00 63.66 87 LYS A N 1
ATOM 696 C CA . LYS A 1 87 ? 17.959 -6.597 -17.057 1.00 63.66 87 LYS A CA 1
ATOM 697 C C . LYS A 1 87 ? 17.972 -5.072 -17.158 1.00 63.66 87 LYS A C 1
ATOM 699 O O . LYS A 1 87 ? 16.942 -4.439 -16.949 1.00 63.66 87 LYS A O 1
ATOM 704 N N . PHE A 1 88 ? 19.110 -4.488 -17.535 1.00 66.50 88 PHE A N 1
ATOM 705 C CA . PHE A 1 88 ? 19.236 -3.043 -17.714 1.00 66.50 88 PHE A CA 1
ATOM 706 C C . PHE A 1 88 ? 18.392 -2.527 -18.886 1.00 66.50 88 PHE A C 1
ATOM 708 O O . PHE A 1 88 ? 17.705 -1.524 -18.741 1.00 66.50 88 PHE A O 1
ATOM 715 N N . ALA A 1 89 ? 18.373 -3.229 -20.023 1.00 69.69 89 ALA A N 1
ATOM 716 C CA . ALA A 1 89 ? 17.544 -2.856 -21.167 1.00 69.69 89 ALA A CA 1
ATOM 717 C C . ALA A 1 89 ? 16.044 -2.896 -20.832 1.00 69.69 89 ALA A C 1
ATOM 719 O O . ALA A 1 89 ? 15.313 -1.989 -21.218 1.00 69.69 89 ALA A O 1
ATOM 720 N N . PHE A 1 90 ? 15.593 -3.900 -20.074 1.00 65.06 90 PHE A N 1
ATOM 721 C CA . PHE A 1 90 ? 14.203 -4.013 -19.634 1.00 65.06 90 PHE A CA 1
ATOM 722 C C . PHE A 1 90 ? 13.835 -2.935 -18.606 1.00 65.06 90 PHE A C 1
ATOM 724 O O . PHE A 1 90 ? 12.769 -2.334 -18.704 1.00 65.06 90 PHE A O 1
ATOM 731 N N . LEU A 1 91 ? 14.743 -2.634 -17.672 1.00 63.91 91 LEU A N 1
ATOM 732 C CA . LEU A 1 91 ? 14.592 -1.539 -16.714 1.00 63.91 91 LEU A CA 1
ATOM 733 C C . LEU A 1 91 ? 14.479 -0.187 -17.433 1.00 63.91 91 LEU A C 1
ATOM 735 O O . LEU A 1 91 ? 13.530 0.553 -17.206 1.00 63.91 91 LEU A O 1
ATOM 739 N N . VAL A 1 92 ? 15.401 0.111 -18.353 1.00 67.00 92 VAL A N 1
ATOM 740 C CA . VAL A 1 92 ? 15.408 1.351 -19.144 1.00 67.00 92 VAL A CA 1
ATOM 741 C C . VAL A 1 92 ? 14.172 1.449 -20.036 1.00 67.00 92 VAL A C 1
ATOM 743 O O . VAL A 1 92 ? 13.591 2.524 -20.150 1.00 67.00 92 VAL A O 1
ATOM 746 N N . TRP A 1 93 ? 13.725 0.338 -20.623 1.00 65.56 93 TRP A N 1
ATOM 747 C CA . TRP A 1 93 ? 12.491 0.289 -21.408 1.00 65.56 93 TRP A CA 1
ATOM 748 C C . TRP A 1 93 ? 11.247 0.601 -20.564 1.00 65.56 93 TRP A C 1
ATOM 750 O O . TRP A 1 93 ? 10.337 1.279 -21.040 1.00 65.56 93 TRP A O 1
ATOM 760 N N . LEU A 1 94 ? 11.234 0.167 -19.301 1.00 59.66 94 LEU A N 1
ATOM 761 C CA . LEU A 1 94 ? 10.169 0.471 -18.346 1.00 59.66 94 LEU A CA 1
ATOM 762 C C . LEU A 1 94 ? 10.245 1.914 -17.815 1.00 59.66 94 LEU A C 1
ATOM 764 O O . LEU A 1 94 ? 9.225 2.512 -17.481 1.00 59.66 94 LEU A O 1
ATOM 768 N N . GLN A 1 95 ? 11.456 2.465 -17.733 1.00 54.59 95 GLN A N 1
ATOM 769 C CA . GLN A 1 95 ? 11.742 3.777 -17.156 1.00 54.59 95 GLN A CA 1
ATOM 770 C C . GLN A 1 95 ? 11.683 4.912 -18.181 1.00 54.59 95 GLN A C 1
ATOM 772 O O . GLN A 1 95 ? 11.557 6.068 -17.784 1.00 54.59 95 GLN A O 1
ATOM 777 N N . LEU A 1 96 ? 11.735 4.605 -19.483 1.00 54.84 96 LEU A N 1
ATOM 778 C CA . LEU A 1 96 ? 11.451 5.570 -20.538 1.00 54.84 96 LEU A CA 1
ATOM 779 C C . LEU A 1 96 ? 9.932 5.839 -20.587 1.00 54.84 96 LEU A C 1
ATOM 781 O O . LEU A 1 96 ? 9.175 4.992 -21.070 1.00 54.84 96 LEU A O 1
ATOM 785 N N . PRO A 1 97 ? 9.463 7.043 -20.201 1.00 47.94 97 PRO A N 1
ATOM 786 C CA . PRO A 1 97 ? 8.063 7.437 -20.385 1.00 47.94 97 PRO A CA 1
ATOM 787 C C . PRO A 1 97 ? 7.688 7.593 -21.871 1.00 47.94 97 PRO A C 1
ATOM 789 O O . PRO A 1 97 ? 6.519 7.761 -22.194 1.00 47.94 97 PRO A O 1
ATOM 792 N N . SER A 1 98 ? 8.672 7.549 -22.779 1.00 50.31 98 SER A N 1
ATOM 793 C CA . SER A 1 98 ? 8.492 7.791 -24.213 1.00 50.31 98 SER A CA 1
ATOM 794 C C . SER A 1 98 ? 8.130 6.540 -25.024 1.00 50.31 98 SER A C 1
ATOM 796 O O . SER A 1 98 ? 7.750 6.685 -26.180 1.00 50.31 98 SER A O 1
ATOM 798 N N . THR A 1 99 ? 8.269 5.327 -24.469 1.00 56.19 99 THR A N 1
ATOM 799 C CA . THR A 1 99 ? 8.092 4.063 -25.219 1.00 56.19 99 THR A CA 1
ATOM 800 C C . THR A 1 99 ? 6.741 3.367 -25.029 1.00 56.19 99 THR A C 1
ATOM 802 O O . THR A 1 99 ? 6.599 2.249 -25.510 1.00 56.19 99 THR A O 1
ATOM 805 N N . ASP A 1 100 ? 5.758 3.966 -24.342 1.00 60.22 100 ASP A N 1
ATOM 806 C CA . ASP A 1 100 ? 4.413 3.398 -24.061 1.00 60.22 100 ASP A CA 1
ATOM 807 C C . ASP A 1 100 ? 4.385 1.978 -23.427 1.00 60.22 100 ASP A C 1
ATOM 809 O O . ASP A 1 100 ? 3.326 1.477 -23.056 1.00 60.22 100 ASP A O 1
ATOM 813 N N . GLY A 1 101 ? 5.530 1.327 -23.202 1.00 63.72 101 GLY A N 1
ATOM 814 C CA . GLY A 1 101 ? 5.627 0.005 -22.577 1.00 63.72 101 GLY A CA 1
ATOM 815 C C . GLY A 1 101 ? 5.152 0.016 -21.127 1.00 63.72 101 GLY A C 1
ATOM 816 O O . GLY A 1 101 ? 4.420 -0.876 -20.697 1.00 63.72 101 GLY A O 1
ATOM 817 N N . ALA A 1 102 ? 5.474 1.087 -20.395 1.00 57.06 102 ALA A N 1
ATOM 818 C CA . ALA A 1 102 ? 4.929 1.333 -19.066 1.00 57.06 102 ALA A CA 1
ATOM 819 C C . ALA A 1 102 ? 3.400 1.501 -19.099 1.00 57.06 102 ALA A C 1
ATOM 821 O O . ALA A 1 102 ? 2.720 0.981 -18.220 1.00 57.06 102 ALA A O 1
ATOM 822 N N . ARG A 1 103 ? 2.849 2.154 -20.134 1.00 59.81 103 ARG A N 1
ATOM 823 C CA . ARG A 1 103 ? 1.400 2.338 -20.311 1.00 59.81 103 ARG A CA 1
ATOM 824 C C . ARG A 1 103 ? 0.693 1.013 -20.583 1.00 59.81 103 ARG A C 1
ATOM 826 O O . ARG A 1 103 ? -0.319 0.725 -19.956 1.00 59.81 103 ARG A O 1
ATOM 833 N N . GLN A 1 104 ? 1.253 0.174 -21.448 1.00 65.56 104 GLN A N 1
ATOM 834 C CA . GLN A 1 104 ? 0.669 -1.124 -21.788 1.00 65.56 104 GLN A CA 1
ATOM 835 C C . GLN A 1 104 ? 0.722 -2.109 -20.609 1.00 65.56 104 GLN A C 1
ATOM 837 O O . GLN A 1 104 ? -0.228 -2.857 -20.374 1.00 65.56 104 GLN A O 1
ATOM 842 N N . LEU A 1 105 ? 1.805 -2.086 -19.824 1.00 66.50 105 LEU A N 1
ATOM 843 C CA . LEU A 1 105 ? 1.908 -2.854 -18.582 1.00 66.50 105 LEU A CA 1
ATOM 844 C C . LEU A 1 105 ? 0.936 -2.324 -17.516 1.00 66.50 105 LEU A C 1
ATOM 846 O O . LEU A 1 105 ? 0.297 -3.106 -16.807 1.00 66.50 105 LEU A O 1
ATOM 850 N N . TYR A 1 106 ? 0.802 -1.000 -17.432 1.00 62.38 106 TYR A N 1
ATOM 851 C CA . TYR A 1 106 ? -0.108 -0.331 -16.517 1.00 62.38 106 TYR A CA 1
ATOM 852 C C . TYR A 1 106 ? -1.574 -0.692 -16.806 1.00 62.38 106 TYR A C 1
ATOM 854 O O . TYR A 1 106 ? -2.276 -1.154 -15.909 1.00 62.38 106 TYR A O 1
ATOM 862 N N . GLU A 1 107 ? -2.022 -0.562 -18.055 1.00 67.25 107 GLU A N 1
ATOM 863 C CA . GLU A 1 107 ? -3.404 -0.850 -18.454 1.00 67.25 107 GLU A CA 1
ATOM 864 C C . GLU A 1 107 ? -3.746 -2.348 -18.344 1.00 67.25 107 GLU A C 1
ATOM 866 O O . GLU A 1 107 ? -4.818 -2.691 -17.849 1.00 67.25 107 GLU A O 1
ATOM 871 N N . ASN A 1 108 ? -2.833 -3.251 -18.725 1.00 65.75 108 ASN A N 1
ATOM 872 C CA . ASN A 1 108 ? -3.139 -4.687 -18.771 1.00 65.75 108 ASN A CA 1
ATOM 873 C C . ASN A 1 108 ? -2.957 -5.424 -17.441 1.00 65.75 108 ASN A C 1
ATOM 875 O O . ASN A 1 108 ? -3.718 -6.344 -17.148 1.00 65.75 108 ASN A O 1
ATOM 879 N N . TYR A 1 109 ? -1.946 -5.072 -16.646 1.00 62.91 109 TYR A N 1
ATOM 880 C CA . TYR A 1 109 ? -1.612 -5.820 -15.428 1.00 62.91 109 TYR A CA 1
ATOM 881 C C . TYR A 1 109 ? -1.876 -5.013 -14.168 1.00 62.91 109 TYR A C 1
ATOM 883 O O . TYR A 1 109 ? -2.428 -5.540 -13.200 1.00 62.91 109 TYR A O 1
ATOM 891 N N . LEU A 1 110 ? -1.515 -3.731 -14.173 1.00 62.81 110 LEU A N 1
ATOM 892 C CA . LEU A 1 110 ? -1.577 -2.922 -12.965 1.00 62.81 110 LEU A CA 1
ATOM 893 C C . LEU A 1 110 ? -2.994 -2.433 -12.664 1.00 62.81 110 LEU A C 1
ATOM 895 O O . LEU A 1 110 ? -3.424 -2.518 -11.519 1.00 62.81 110 LEU A O 1
ATOM 899 N N . SER A 1 111 ? -3.750 -2.018 -13.680 1.00 67.31 111 SER A N 1
ATOM 900 C CA . SER A 1 111 ? -5.154 -1.616 -13.553 1.00 67.31 111 SER A CA 1
ATOM 901 C C . SER A 1 111 ? -6.031 -2.710 -12.917 1.00 67.31 111 SER A C 1
ATOM 903 O O . SER A 1 111 ? -6.610 -2.465 -11.852 1.00 67.31 111 SER A O 1
ATOM 905 N N . PRO A 1 112 ? -6.078 -3.958 -13.437 1.00 67.81 112 PRO A N 1
ATOM 906 C CA . PRO A 1 112 ? -6.877 -5.008 -12.804 1.00 67.81 112 PRO A CA 1
ATOM 907 C C . PRO A 1 112 ? -6.340 -5.421 -11.427 1.00 67.81 112 PRO A C 1
ATOM 909 O O . PRO A 1 112 ? -7.115 -5.858 -10.573 1.00 67.81 112 PRO A O 1
ATOM 912 N N . PHE A 1 113 ? -5.035 -5.285 -11.174 1.00 63.91 113 PHE A N 1
ATOM 913 C CA . PHE A 1 113 ? -4.455 -5.560 -9.861 1.00 63.91 113 PHE A CA 1
ATOM 914 C C . PHE A 1 113 ? -4.856 -4.504 -8.820 1.00 63.91 113 PHE A C 1
ATOM 916 O O . PHE A 1 113 ? -5.254 -4.864 -7.710 1.00 63.91 113 PHE A O 1
ATOM 923 N N . LEU A 1 114 ? -4.825 -3.220 -9.187 1.00 64.31 114 LEU A N 1
ATOM 924 C CA . LEU A 1 114 ? -5.248 -2.103 -8.342 1.00 64.31 114 LEU A CA 1
ATOM 925 C C . LEU A 1 114 ? -6.740 -2.188 -8.018 1.00 64.31 114 LEU A C 1
ATOM 927 O O . LEU A 1 114 ? -7.098 -2.110 -6.845 1.00 64.31 114 LEU A O 1
ATOM 931 N N . LEU A 1 115 ? -7.587 -2.466 -9.013 1.00 68.38 115 LEU A N 1
ATOM 932 C CA . LEU A 1 115 ? -9.025 -2.697 -8.819 1.00 68.38 115 LEU A CA 1
ATOM 933 C C . LEU A 1 115 ? -9.295 -3.844 -7.831 1.00 68.38 115 LEU A C 1
ATOM 935 O O . LEU A 1 115 ? -10.120 -3.717 -6.927 1.00 68.38 115 LEU A O 1
ATOM 939 N N . ARG A 1 116 ? -8.564 -4.961 -7.944 1.00 66.81 116 ARG A N 1
ATOM 940 C CA . ARG A 1 116 ? -8.680 -6.087 -6.998 1.00 66.81 116 ARG A CA 1
ATOM 941 C C . ARG A 1 116 ? -8.181 -5.736 -5.598 1.00 66.81 116 ARG A C 1
ATOM 943 O O . ARG A 1 116 ? -8.754 -6.206 -4.616 1.00 66.81 116 ARG A O 1
ATOM 950 N N . CYS A 1 117 ? -7.108 -4.959 -5.492 1.00 64.69 117 CYS A N 1
ATOM 951 C CA . CYS A 1 117 ? -6.555 -4.539 -4.207 1.00 64.69 117 CYS A CA 1
ATOM 952 C C . CYS A 1 117 ? -7.500 -3.562 -3.496 1.00 64.69 117 CYS A C 1
ATOM 954 O O . CYS A 1 117 ? -7.783 -3.739 -2.313 1.00 64.69 117 CYS A O 1
ATOM 956 N N . GLN A 1 118 ? -8.066 -2.607 -4.237 1.00 67.88 118 GLN A N 1
ATOM 957 C CA . GLN A 1 118 ? -9.093 -1.692 -3.751 1.00 67.88 118 GLN A CA 1
ATOM 958 C C . GLN A 1 118 ? -10.327 -2.457 -3.268 1.00 67.88 118 GLN A C 1
ATOM 960 O O . GLN A 1 118 ? -10.747 -2.267 -2.133 1.00 67.88 118 GLN A O 1
ATOM 965 N N . ALA A 1 119 ? -10.830 -3.414 -4.057 1.00 71.31 119 ALA A N 1
ATOM 966 C CA . ALA A 1 119 ? -11.958 -4.249 -3.650 1.00 71.31 119 ALA A CA 1
ATOM 967 C C . ALA A 1 119 ? -11.682 -5.012 -2.340 1.00 71.31 119 ALA A C 1
ATOM 969 O O . ALA A 1 119 ? -12.544 -5.081 -1.465 1.00 71.31 119 ALA A O 1
ATOM 970 N N . LYS A 1 120 ? -10.467 -5.552 -2.161 1.00 67.88 120 LYS A N 1
ATOM 971 C CA . LYS A 1 120 ? -10.061 -6.203 -0.903 1.00 67.88 120 LYS A CA 1
ATOM 972 C C . LYS A 1 120 ? -9.956 -5.217 0.262 1.00 67.88 120 LYS A C 1
ATOM 974 O O . LYS A 1 120 ? -10.372 -5.546 1.372 1.00 67.88 120 LYS A O 1
ATOM 979 N N . ALA A 1 121 ? -9.405 -4.029 0.029 1.00 65.56 121 ALA A N 1
ATOM 980 C CA . ALA A 1 121 ? -9.295 -2.988 1.045 1.00 65.56 121 ALA A CA 1
ATOM 981 C C . ALA A 1 121 ? -10.679 -2.503 1.498 1.00 65.56 121 ALA A C 1
ATOM 983 O O . ALA A 1 121 ? -10.918 -2.373 2.698 1.00 65.56 121 ALA A O 1
ATOM 984 N N . ASP A 1 122 ? -11.609 -2.317 0.564 1.00 80.25 122 ASP A N 1
ATOM 985 C CA . ASP A 1 122 ? -12.978 -1.903 0.861 1.00 80.25 122 ASP A CA 1
ATOM 986 C C . ASP A 1 122 ? -13.762 -3.008 1.574 1.00 80.25 122 ASP A C 1
ATOM 988 O O . ASP A 1 122 ? -14.469 -2.722 2.538 1.00 80.25 122 ASP A O 1
ATOM 992 N N . GLN A 1 123 ? -13.562 -4.283 1.217 1.00 84.25 123 GLN A N 1
ATOM 993 C CA . GLN A 1 123 ? -14.113 -5.411 1.980 1.00 84.25 123 GLN A CA 1
ATOM 994 C C . GLN A 1 123 ? -13.589 -5.451 3.421 1.00 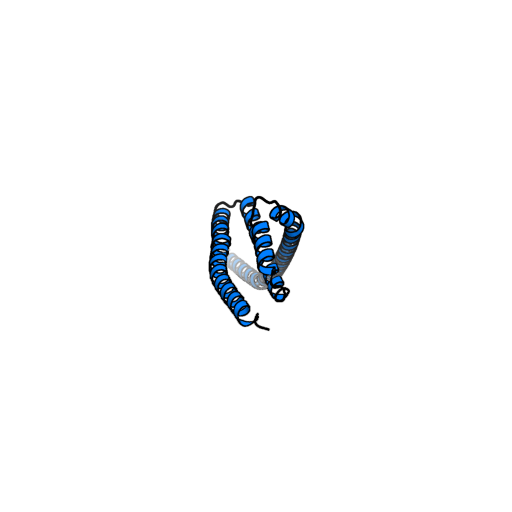84.25 123 GLN A C 1
ATOM 996 O O . GLN A 1 123 ? -14.360 -5.676 4.360 1.00 84.25 123 GLN A O 1
ATOM 1001 N N . LEU A 1 124 ? -12.290 -5.213 3.623 1.00 85.69 124 LEU A N 1
ATOM 1002 C CA . LEU A 1 124 ? -11.691 -5.180 4.957 1.00 85.69 124 LEU A CA 1
ATOM 1003 C C . LEU A 1 124 ? -12.219 -3.999 5.778 1.00 85.69 124 LEU A C 1
ATOM 1005 O O . LEU A 1 124 ? -12.574 -4.175 6.946 1.00 85.69 124 LEU A O 1
ATOM 1009 N N . ARG A 1 125 ? -12.316 -2.811 5.169 1.00 77.81 125 ARG A N 1
ATOM 1010 C CA . ARG A 1 125 ? -12.917 -1.622 5.787 1.00 77.81 125 ARG A CA 1
ATOM 1011 C C . ARG A 1 125 ? -14.366 -1.887 6.171 1.00 77.81 125 ARG A C 1
ATOM 1013 O O . ARG A 1 125 ? -14.711 -1.692 7.331 1.00 77.81 125 ARG A O 1
ATOM 1020 N N . ALA A 1 126 ? -15.181 -2.402 5.252 1.00 87.00 126 ALA A N 1
ATOM 1021 C CA . AL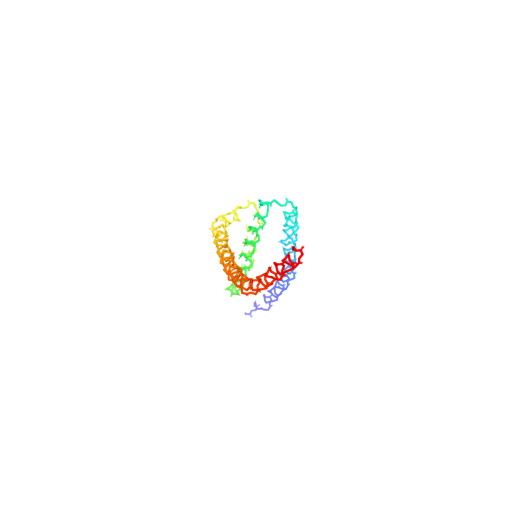A A 1 126 ? -16.584 -2.721 5.502 1.00 87.00 126 ALA A CA 1
ATOM 1022 C C . ALA A 1 126 ? -16.744 -3.730 6.648 1.00 87.00 126 ALA A C 1
ATOM 1024 O O . ALA A 1 126 ? -17.548 -3.519 7.550 1.00 87.00 126 ALA A O 1
ATOM 1025 N N . THR A 1 127 ? -15.922 -4.782 6.675 1.00 90.69 127 THR A N 1
ATOM 1026 C CA . THR A 1 127 ? -15.930 -5.778 7.760 1.00 90.69 127 THR A CA 1
ATOM 1027 C C . THR A 1 127 ? -15.522 -5.163 9.099 1.00 90.69 127 THR A C 1
ATOM 1029 O O . THR A 1 127 ? -16.095 -5.484 10.140 1.00 90.69 127 THR A O 1
ATOM 1032 N N . THR A 1 128 ? -14.531 -4.270 9.088 1.00 88.12 128 THR A N 1
ATOM 1033 C CA . THR A 1 128 ? -14.061 -3.566 10.287 1.00 88.12 128 THR A CA 1
ATOM 1034 C C . THR A 1 128 ? -15.152 -2.646 10.827 1.00 88.12 128 THR A C 1
ATOM 1036 O O . THR A 1 128 ? -15.486 -2.739 12.006 1.00 88.12 128 THR A O 1
ATOM 1039 N N . HIS A 1 129 ? -15.763 -1.831 9.963 1.00 91.00 129 HIS A N 1
ATOM 1040 C CA . HIS A 1 129 ? -16.888 -0.969 10.321 1.00 91.00 129 HIS A CA 1
ATOM 1041 C C . HIS A 1 129 ? -18.070 -1.775 10.859 1.00 91.00 129 HIS A C 1
ATOM 1043 O O . HIS A 1 129 ? -18.536 -1.483 11.954 1.00 91.00 129 HIS A O 1
ATOM 1049 N N . ALA A 1 130 ? -18.458 -2.864 10.191 1.00 92.75 130 ALA A N 1
ATOM 1050 C CA . ALA A 1 130 ? -19.539 -3.731 10.654 1.00 92.75 130 ALA A CA 1
ATOM 1051 C C . ALA A 1 130 ? -19.285 -4.289 12.067 1.00 92.75 130 ALA A C 1
ATOM 1053 O O . ALA A 1 130 ? -20.186 -4.299 12.905 1.00 92.75 130 ALA A O 1
ATOM 1054 N N . LYS A 1 131 ? -18.048 -4.707 12.370 1.00 94.12 131 LYS A N 1
ATOM 1055 C CA . LYS A 1 131 ? -17.675 -5.163 13.720 1.00 94.12 131 LYS A CA 1
ATOM 1056 C C . LYS A 1 131 ? -17.729 -4.036 14.750 1.00 94.12 131 LYS A C 1
ATOM 1058 O O . LYS A 1 131 ? -18.209 -4.256 15.861 1.00 94.12 131 LYS A O 1
ATOM 1063 N N . PHE A 1 132 ? -17.248 -2.844 14.402 1.00 92.62 132 PHE A N 1
ATOM 1064 C CA . PHE A 1 132 ? -17.328 -1.676 15.281 1.00 92.62 132 PHE A CA 1
ATOM 1065 C C . PHE A 1 132 ? -18.776 -1.274 15.564 1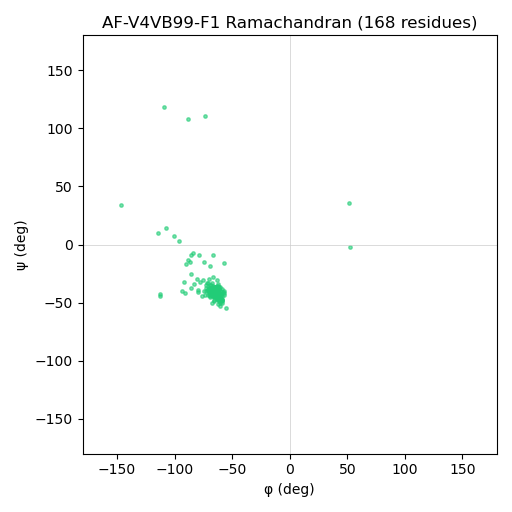.00 92.62 132 PHE A C 1
ATOM 1067 O O . PHE A 1 132 ? -19.118 -1.030 16.721 1.00 92.62 132 PHE A O 1
ATOM 1074 N N . ASP A 1 133 ? -19.635 -1.273 14.549 1.00 93.06 133 ASP A N 1
ATOM 1075 C CA . ASP A 1 133 ? -21.055 -0.956 14.695 1.00 93.06 133 ASP A CA 1
ATOM 1076 C C . ASP A 1 133 ? -21.774 -2.000 15.554 1.00 93.06 133 ASP A C 1
ATOM 1078 O O . ASP A 1 133 ? -22.561 -1.646 16.435 1.00 93.06 133 ASP A O 1
ATOM 1082 N N . GLN A 1 134 ? -21.428 -3.282 15.398 1.00 95.69 134 GLN A N 1
ATOM 1083 C CA . GLN A 1 134 ? -21.932 -4.351 16.259 1.00 95.69 134 GLN A CA 1
ATOM 1084 C C . GLN A 1 134 ? -21.507 -4.154 17.727 1.00 95.69 134 GLN A C 1
ATOM 1086 O O . GLN A 1 134 ? -22.340 -4.250 18.632 1.00 95.69 134 GLN A O 1
ATOM 1091 N N . LEU A 1 135 ? -20.230 -3.845 17.984 1.00 95.94 135 LEU A N 1
ATOM 1092 C CA . LEU A 1 135 ? -19.731 -3.564 19.337 1.00 95.94 1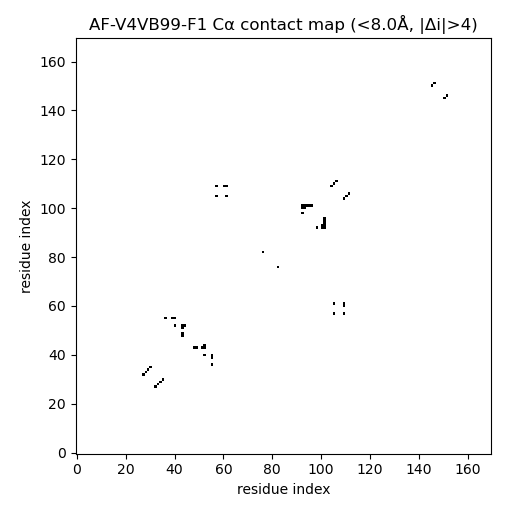35 LEU A CA 1
ATOM 1093 C C . LEU A 1 135 ? -20.405 -2.333 19.943 1.00 95.94 135 LEU A C 1
ATOM 1095 O O . LEU A 1 135 ? -20.765 -2.340 21.124 1.00 95.94 135 LEU A O 1
ATOM 1099 N N . ARG A 1 136 ? -20.614 -1.290 19.138 1.00 95.88 136 ARG A N 1
ATOM 1100 C CA . ARG A 1 136 ? -21.301 -0.070 19.555 1.00 95.88 136 ARG A CA 1
ATOM 1101 C C . ARG A 1 136 ? -22.748 -0.357 19.937 1.00 95.88 136 ARG A C 1
ATOM 1103 O O . ARG A 1 136 ? -23.173 0.088 20.997 1.00 95.88 136 ARG A O 1
ATOM 1110 N N . ALA A 1 137 ? -23.473 -1.145 19.144 1.00 95.19 137 ALA A N 1
ATOM 1111 C CA . ALA A 1 137 ? -24.854 -1.526 19.434 1.00 95.19 137 ALA A CA 1
ATOM 1112 C C . ALA A 1 137 ? -24.977 -2.325 20.743 1.00 95.19 137 ALA A C 1
ATOM 1114 O O . ALA A 1 137 ? -25.816 -2.007 21.584 1.00 95.19 137 ALA A O 1
ATOM 1115 N N . ILE A 1 138 ? -24.099 -3.311 20.963 1.00 95.56 138 ILE A N 1
ATOM 1116 C CA . ILE A 1 138 ? -24.076 -4.101 22.208 1.00 95.56 138 ILE A CA 1
ATOM 1117 C C . ILE A 1 138 ? -23.742 -3.215 23.413 1.00 95.56 138 ILE A C 1
ATOM 1119 O O . ILE A 1 138 ? -24.353 -3.342 24.476 1.00 95.56 138 ILE A O 1
ATOM 1123 N N . THR A 1 139 ? -22.771 -2.313 23.253 1.00 95.06 139 THR A N 1
ATOM 1124 C CA . THR A 1 139 ? -22.373 -1.376 24.310 1.00 95.06 139 THR A CA 1
ATOM 1125 C C . THR A 1 139 ? -23.529 -0.450 24.664 1.00 95.06 139 THR A C 1
ATOM 1127 O O . THR A 1 139 ? -23.853 -0.308 25.841 1.00 95.06 139 THR A O 1
ATOM 1130 N N . GLN A 1 140 ? -24.200 0.117 23.660 1.00 94.75 140 GLN A N 1
ATOM 1131 C CA . GLN A 1 140 ? -25.342 1.002 23.857 1.00 94.75 140 GLN A CA 1
ATOM 1132 C C . GLN A 1 140 ? -26.492 0.275 24.564 1.00 94.75 140 GLN A C 1
ATOM 1134 O O . GLN A 1 140 ? -27.007 0.774 25.559 1.00 94.75 140 GLN A O 1
ATOM 1139 N N . ALA A 1 141 ? -26.808 -0.953 24.141 1.00 94.88 141 ALA A N 1
ATOM 1140 C CA . ALA A 1 141 ? -27.846 -1.764 24.770 1.00 94.88 141 ALA A CA 1
ATOM 1141 C C . ALA A 1 141 ? -27.555 -2.032 26.257 1.00 94.88 141 ALA A C 1
ATOM 1143 O O . ALA A 1 141 ? -28.444 -1.901 27.099 1.00 94.88 141 ALA A O 1
ATOM 1144 N N . LYS A 1 142 ? -26.300 -2.347 26.610 1.00 94.69 142 LYS A N 1
ATOM 1145 C CA . LYS A 1 142 ? -25.896 -2.509 28.017 1.00 94.69 142 LYS A CA 1
ATOM 1146 C C . LYS A 1 142 ? -25.998 -1.208 28.808 1.00 94.69 142 LYS A C 1
ATOM 1148 O O . LYS A 1 142 ? -26.425 -1.244 29.959 1.00 94.69 142 LYS A O 1
ATOM 1153 N N . VAL A 1 143 ? -25.613 -0.077 28.216 1.00 94.19 143 VAL A N 1
ATOM 1154 C CA . VAL A 1 143 ? -25.724 1.246 28.852 1.00 94.19 143 VAL A CA 1
ATOM 1155 C C . VAL A 1 143 ? -27.185 1.597 29.121 1.00 94.19 143 VAL A C 1
ATOM 1157 O O . VAL A 1 143 ? -27.509 2.056 30.216 1.00 94.19 143 VAL A O 1
ATOM 1160 N N . ASP A 1 144 ? -28.076 1.335 28.169 1.00 91.88 144 ASP A N 1
ATOM 1161 C CA . ASP A 1 144 ? -29.504 1.607 28.323 1.00 91.88 144 ASP A CA 1
ATOM 1162 C C . ASP A 1 144 ? -30.147 0.677 29.356 1.00 91.88 144 ASP A C 1
ATOM 1164 O O . ASP A 1 144 ? -30.935 1.129 30.190 1.00 91.88 144 ASP A O 1
ATOM 1168 N N . GLN A 1 145 ? -29.732 -0.593 29.400 1.00 95.12 145 GLN A N 1
ATOM 1169 C CA . GLN A 1 145 ? -30.155 -1.525 30.443 1.00 95.12 145 GLN A CA 1
ATOM 1170 C C . GLN A 1 145 ? -29.682 -1.074 31.838 1.00 95.12 145 GLN A C 1
ATOM 1172 O O . GLN A 1 145 ? -30.467 -1.078 32.787 1.00 95.12 145 GLN A O 1
ATOM 1177 N N . LEU A 1 146 ? -28.422 -0.642 31.971 1.00 93.56 146 LEU A N 1
ATOM 1178 C CA . LEU A 1 146 ? -27.863 -0.110 33.221 1.00 93.56 146 LEU A CA 1
ATOM 1179 C C . LEU A 1 146 ? -28.578 1.167 33.669 1.00 93.56 146 LEU A C 1
ATOM 1181 O O . LEU A 1 146 ? -28.907 1.301 34.845 1.00 93.56 146 LEU A O 1
ATOM 1185 N N . ARG A 1 147 ? -28.876 2.091 32.749 1.00 91.50 147 ARG A N 1
ATOM 1186 C CA . ARG A 1 147 ? -29.690 3.276 33.059 1.00 91.50 147 ARG A CA 1
ATOM 1187 C C . ARG A 1 147 ? -31.088 2.886 33.528 1.00 91.50 147 ARG A C 1
ATOM 1189 O O . ARG A 1 147 ? -31.570 3.445 34.509 1.00 91.50 147 ARG A O 1
ATOM 1196 N N . ALA A 1 148 ? -31.735 1.929 32.870 1.00 92.19 148 ALA A N 1
ATOM 1197 C CA . ALA A 1 148 ? -33.070 1.487 33.259 1.00 92.19 148 ALA A CA 1
ATOM 1198 C C . ALA A 1 148 ? -33.088 0.827 34.647 1.00 92.19 148 ALA A C 1
ATOM 1200 O O . ALA A 1 148 ? -34.022 1.065 35.407 1.00 92.19 148 ALA A O 1
ATOM 1201 N N . LEU A 1 149 ? -32.062 0.042 34.992 1.00 91.31 149 LEU A N 1
ATOM 1202 C CA . LEU A 1 149 ? -31.955 -0.636 36.288 1.00 91.31 149 LEU A CA 1
ATOM 1203 C C . LEU A 1 149 ? -31.542 0.302 37.424 1.00 91.31 149 LEU A C 1
ATOM 1205 O O . LEU A 1 149 ? -32.122 0.237 38.502 1.00 91.31 149 LEU A O 1
ATOM 1209 N N . THR A 1 150 ? -30.560 1.171 37.197 1.00 87.25 150 THR A N 1
ATOM 1210 C CA . THR A 1 150 ? -29.966 1.992 38.262 1.00 87.25 150 THR A CA 1
ATOM 1211 C C . THR A 1 150 ? -30.675 3.334 38.421 1.00 87.25 150 THR A C 1
ATOM 1213 O O . THR A 1 150 ? -30.918 3.786 39.538 1.00 87.25 150 THR A O 1
ATOM 1216 N N . LEU A 1 151 ? -31.034 3.991 37.314 1.00 91.25 151 LEU A N 1
ATOM 1217 C CA . LEU A 1 151 ? -31.530 5.369 37.340 1.00 91.25 151 LEU A CA 1
ATOM 1218 C C . LEU A 1 151 ? -33.030 5.444 37.655 1.00 91.25 151 LEU A C 1
ATOM 1220 O O . LEU A 1 151 ? -33.458 6.374 38.332 1.00 91.25 151 LEU A O 1
ATOM 1224 N N . ARG A 1 152 ? -33.836 4.465 37.210 1.00 90.06 152 ARG A N 1
ATOM 1225 C CA . ARG A 1 152 ? -35.283 4.430 37.502 1.00 90.06 152 ARG A CA 1
ATOM 12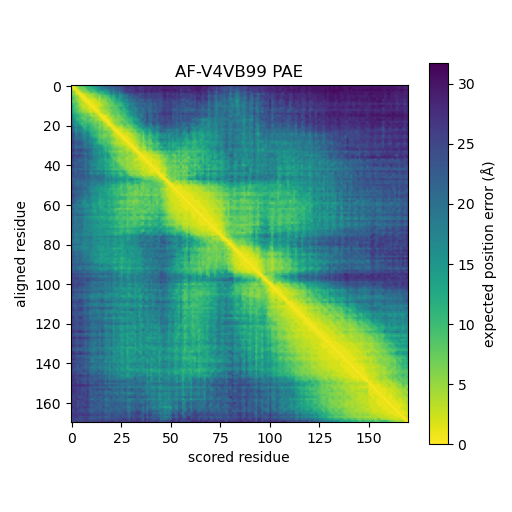26 C C . ARG A 1 152 ? -35.618 4.362 38.993 1.00 90.06 152 ARG A C 1
ATOM 1228 O O . ARG A 1 152 ? -36.406 5.198 39.421 1.00 90.06 152 ARG A O 1
ATOM 1235 N N . PRO A 1 153 ? -35.090 3.418 39.795 1.00 91.12 153 PRO A N 1
ATOM 1236 C CA . PRO A 1 153 ? -35.448 3.349 41.210 1.00 91.12 153 PRO A CA 1
ATOM 1237 C C . PRO A 1 153 ? -34.974 4.591 41.967 1.00 91.12 153 PRO A C 1
ATOM 1239 O O . PRO A 1 153 ? -35.705 5.107 42.809 1.00 91.12 153 PRO A O 1
ATOM 1242 N N . PHE A 1 154 ? -33.803 5.131 41.617 1.00 88.88 154 PHE A N 1
ATOM 1243 C CA . PHE A 1 154 ? -33.312 6.382 42.189 1.00 88.88 154 PHE A CA 1
ATOM 1244 C C . PHE A 1 154 ? -34.245 7.560 41.871 1.00 88.88 154 PHE A C 1
ATOM 1246 O O . PHE A 1 154 ? -34.659 8.274 42.782 1.00 88.88 154 PHE A O 1
ATOM 1253 N N . LEU A 1 155 ? -34.653 7.710 40.605 1.00 87.88 155 LEU A N 1
ATOM 1254 C CA . LEU A 1 155 ? -35.607 8.739 40.189 1.00 87.88 155 LEU A CA 1
ATOM 1255 C C . LEU A 1 155 ? -36.958 8.585 40.884 1.00 87.88 155 LEU A C 1
ATOM 1257 O O . LEU A 1 155 ? -37.473 9.571 41.393 1.00 87.88 155 LEU A O 1
ATOM 1261 N N . LEU A 1 156 ? -37.506 7.370 40.965 1.00 89.12 156 LEU A N 1
ATOM 1262 C CA . LEU A 1 156 ? -38.770 7.115 41.664 1.00 89.12 156 LEU A CA 1
ATOM 1263 C C . LEU A 1 156 ? -38.678 7.458 43.156 1.00 89.12 156 LEU A C 1
ATOM 1265 O O . LEU A 1 156 ? -39.606 8.043 43.709 1.00 89.12 156 LEU A O 1
ATOM 1269 N N . THR A 1 157 ? -37.548 7.155 43.798 1.00 90.56 157 THR A N 1
ATOM 1270 C CA . THR A 1 157 ? -37.324 7.483 45.215 1.00 90.56 157 THR A CA 1
ATOM 1271 C C . THR A 1 157 ? -37.204 8.996 45.425 1.00 90.56 157 THR A C 1
ATOM 1273 O O . THR A 1 157 ? -37.786 9.541 46.362 1.00 90.56 157 THR A O 1
ATOM 1276 N N . CYS A 1 158 ? -36.490 9.697 44.539 1.00 87.56 158 CYS A N 1
ATOM 1277 C CA . CYS A 1 158 ? -36.415 11.159 44.554 1.00 87.56 158 CYS A CA 1
ATOM 1278 C C . CYS A 1 158 ? -37.785 11.804 44.315 1.00 87.56 158 CYS A C 1
ATOM 1280 O O . CYS A 1 158 ? -38.154 12.711 45.057 1.00 87.56 158 CYS A O 1
ATOM 1282 N N . GLN A 1 159 ? -38.542 11.317 43.328 1.00 93.25 159 GLN A N 1
ATOM 1283 C CA . GLN A 1 159 ? -39.880 11.810 43.001 1.00 93.25 159 GLN A CA 1
ATOM 1284 C C . GLN A 1 159 ? -40.817 11.673 44.207 1.00 93.25 159 GLN A C 1
ATOM 1286 O O . GLN A 1 159 ? -41.433 12.650 44.622 1.00 93.25 159 GLN A O 1
ATOM 1291 N N . ALA A 1 160 ? -40.829 10.499 44.846 1.00 92.88 160 ALA A N 1
ATOM 1292 C CA . ALA A 1 160 ? -41.635 10.252 46.037 1.00 92.88 160 ALA A CA 1
ATOM 1293 C C . ALA A 1 160 ? -41.269 11.195 47.194 1.00 92.88 160 ALA A C 1
ATOM 1295 O O . ALA A 1 160 ? -42.147 11.694 47.893 1.00 92.88 160 ALA A O 1
ATOM 1296 N N . LYS A 1 161 ? -39.975 11.480 47.391 1.00 94.44 161 LYS A N 1
ATOM 1297 C CA . LYS A 1 161 ? -39.518 12.400 48.442 1.00 94.44 161 LYS A CA 1
ATOM 1298 C C . LYS A 1 161 ? -39.913 13.854 48.158 1.00 94.44 161 LYS A C 1
ATOM 1300 O O . LYS A 1 161 ? -40.225 14.586 49.092 1.00 94.44 161 LYS A O 1
ATOM 1305 N N . ILE A 1 162 ? -39.927 14.256 46.888 1.00 93.81 162 ILE A N 1
ATOM 1306 C CA . ILE A 1 162 ? -40.416 15.572 46.454 1.00 93.81 162 ILE A CA 1
ATOM 1307 C C . ILE A 1 162 ? -41.923 15.702 46.715 1.00 93.81 162 ILE A C 1
ATOM 1309 O O . ILE A 1 162 ? -42.351 16.719 47.257 1.00 93.81 162 ILE A O 1
ATOM 1313 N N . ASP A 1 163 ? -42.721 14.682 46.392 1.00 93.12 163 ASP A N 1
ATOM 1314 C CA . ASP A 1 163 ? -44.170 14.711 46.633 1.00 93.12 163 ASP A CA 1
ATOM 1315 C C . ASP A 1 163 ? -44.507 14.754 48.135 1.00 93.12 163 ASP A C 1
ATOM 1317 O O . ASP A 1 163 ? -45.417 15.476 48.539 1.00 93.12 163 ASP A O 1
ATOM 1321 N N . GLN A 1 164 ? -43.725 14.065 48.978 1.00 91.75 164 GLN A N 1
ATOM 1322 C CA . GLN A 1 164 ? -43.840 14.157 50.442 1.00 91.75 164 GLN A CA 1
ATOM 1323 C C . GLN A 1 164 ? -43.566 15.575 50.961 1.00 91.75 164 GLN A C 1
ATOM 1325 O O . GLN A 1 164 ? -44.302 16.064 51.811 1.00 91.75 164 GLN A O 1
ATOM 1330 N N . LEU A 1 165 ? -42.534 16.254 50.446 1.00 90.94 165 LEU A N 1
ATOM 1331 C CA . LEU A 1 165 ? -42.217 17.630 50.846 1.00 90.94 165 LEU A CA 1
ATOM 1332 C C . LEU A 1 165 ? -43.321 18.612 50.443 1.00 90.94 165 LEU A C 1
ATOM 1334 O O . LEU A 1 165 ? -43.697 19.463 51.242 1.00 90.94 165 LEU A O 1
ATOM 1338 N N . ARG A 1 166 ? -43.885 18.455 49.239 1.00 93.31 166 ARG A N 1
ATOM 1339 C CA . ARG A 1 166 ? -44.985 19.306 48.766 1.00 93.31 166 ARG A CA 1
ATOM 1340 C C . ARG A 1 166 ? -46.245 19.151 49.628 1.00 93.31 166 ARG A C 1
ATOM 1342 O O . ARG A 1 166 ? -46.919 20.139 49.889 1.00 93.31 166 ARG A O 1
ATOM 1349 N N . ALA A 1 167 ? -46.536 17.940 50.107 1.00 89.75 167 ALA A N 1
ATOM 1350 C CA . ALA A 1 167 ? -47.681 17.670 50.980 1.00 89.75 167 ALA A CA 1
ATOM 1351 C C . ALA A 1 167 ? -47.551 18.263 52.397 1.00 89.75 167 ALA A C 1
ATOM 1353 O O . ALA A 1 167 ? -48.556 18.390 53.082 1.00 89.75 167 ALA A O 1
ATOM 1354 N N . ILE A 1 168 ? -46.339 18.609 52.846 1.00 90.75 168 ILE A N 1
ATOM 1355 C CA . ILE A 1 168 ? -46.095 19.243 54.157 1.00 90.75 168 ILE A CA 1
ATOM 1356 C C . ILE A 1 168 ? -46.261 20.770 54.079 1.00 90.75 168 ILE A C 1
ATOM 1358 O O . ILE A 1 168 ? -46.541 21.415 55.084 1.00 90.75 168 ILE A O 1
ATOM 1362 N N . GLU A 1 169 ? -46.074 21.350 52.894 1.00 86.88 169 GLU A N 1
ATOM 1363 C CA . GLU A 1 169 ? -46.188 22.794 52.658 1.00 86.88 169 GLU A CA 1
ATOM 1364 C C . GLU A 1 169 ? -47.642 23.257 52.412 1.00 86.88 169 GLU A C 1
ATOM 1366 O O . GLU A 1 169 ? -47.893 24.459 52.353 1.00 86.88 169 GLU A O 1
ATOM 1371 N N . THR A 1 170 ? -48.598 22.323 52.288 1.00 75.12 170 THR A N 1
ATOM 1372 C CA . THR A 1 170 ? -50.034 22.596 52.051 1.00 75.12 170 THR A CA 1
ATOM 1373 C C . THR A 1 170 ? -50.856 22.365 53.312 1.00 75.12 170 THR A C 1
ATOM 1375 O O . THR A 1 170 ? -51.785 23.167 53.558 1.00 75.12 170 THR A O 1
#

Mean predicted aligned error: 15.5 Å